Protein AF-A0A953TFY8-F1 (afdb_monomer)

Solvent-accessible surface area (backbone atoms only — not comparable to full-atom values): 6614 Å² total; per-residue (Å²): 135,84,84,79,73,77,82,78,76,70,80,47,49,70,47,49,51,56,43,50,54,43,53,52,54,35,63,31,88,92,31,29,64,60,38,52,53,50,34,60,75,43,97,34,36,71,86,43,56,69,46,39,35,74,65,48,42,61,38,74,63,25,63,68,45,43,71,68,76,51,48,60,43,60,37,52,69,72,36,48,76,66,47,41,51,53,51,50,51,55,50,52,52,53,59,75,65,55,56,68,69,56,50,63,76,44,36,80,34,70,51,86,126

Structure (mmCIF, N/CA/C/O backbone):
data_AF-A0A953TFY8-F1
#
_entry.id   AF-A0A953TFY8-F1
#
loop_
_atom_site.group_PDB
_atom_site.id
_atom_site.type_symbol
_atom_site.label_atom_id
_atom_site.label_alt_id
_atom_site.label_comp_id
_atom_site.label_asym_id
_atom_site.label_entity_id
_atom_site.label_seq_id
_atom_site.pdbx_PDB_ins_code
_atom_site.Cartn_x
_atom_site.Cartn_y
_atom_site.Cartn_z
_atom_site.occupancy
_atom_site.B_iso_or_equiv
_atom_site.auth_seq_id
_atom_site.auth_comp_id
_atom_site.auth_asym_id
_atom_site.auth_atom_id
_atom_site.pdbx_PDB_model_num
ATOM 1 N N . MET A 1 1 ? -1.814 -21.079 -29.401 1.00 37.53 1 MET A N 1
ATOM 2 C CA . MET A 1 1 ? -0.821 -19.985 -29.419 1.00 37.53 1 MET A CA 1
ATOM 3 C C . MET A 1 1 ? -0.614 -19.580 -27.970 1.00 37.53 1 MET A C 1
ATOM 5 O O . MET A 1 1 ? -1.562 -19.089 -27.372 1.00 37.53 1 MET A O 1
ATOM 9 N N . ALA A 1 2 ? 0.529 -19.912 -27.371 1.00 44.94 2 ALA A N 1
ATOM 10 C CA . ALA A 1 2 ? 0.862 -19.452 -26.025 1.00 44.94 2 ALA A CA 1
ATOM 11 C C . ALA A 1 2 ? 1.440 -18.038 -26.157 1.00 44.94 2 ALA A C 1
ATOM 13 O O . ALA A 1 2 ? 2.354 -17.829 -26.950 1.00 44.94 2 ALA A O 1
ATOM 14 N N . PHE A 1 3 ? 0.855 -17.065 -25.461 1.00 45.47 3 PHE A N 1
ATOM 15 C CA . PHE A 1 3 ? 1.428 -15.727 -25.359 1.00 45.47 3 PHE A CA 1
ATOM 16 C C . PHE A 1 3 ? 2.631 -15.831 -24.416 1.00 45.47 3 PHE A C 1
ATOM 18 O O . PHE A 1 3 ? 2.458 -16.041 -23.218 1.00 45.47 3 PHE A O 1
ATOM 25 N N . GLU A 1 4 ? 3.842 -15.748 -24.958 1.00 44.44 4 GLU A N 1
ATOM 26 C CA . GLU A 1 4 ? 5.060 -15.603 -24.164 1.00 44.44 4 GLU A CA 1
ATOM 27 C C . GLU A 1 4 ? 5.159 -14.127 -23.775 1.00 44.44 4 GLU A C 1
ATOM 29 O O . GLU A 1 4 ? 5.507 -13.264 -24.583 1.00 44.44 4 GLU A O 1
ATOM 34 N N . GLN A 1 5 ? 4.732 -13.808 -22.555 1.00 53.69 5 GLN A N 1
ATOM 35 C CA . GLN A 1 5 ? 4.907 -12.472 -22.005 1.00 53.69 5 GLN A CA 1
ATOM 36 C C . GLN A 1 5 ? 6.407 -12.278 -21.781 1.00 53.69 5 GLN A C 1
ATOM 38 O O . GLN A 1 5 ? 6.997 -12.962 -20.947 1.00 53.69 5 GLN A O 1
ATOM 43 N N . ALA A 1 6 ? 7.034 -11.387 -22.556 1.00 57.25 6 ALA A N 1
ATOM 44 C CA . ALA A 1 6 ? 8.418 -11.004 -22.316 1.00 57.25 6 ALA A CA 1
ATOM 45 C C . ALA A 1 6 ? 8.539 -10.566 -20.853 1.00 57.25 6 ALA A C 1
ATOM 47 O O . ALA A 1 6 ? 7.793 -9.695 -20.401 1.00 57.25 6 ALA A O 1
ATOM 48 N N . GLN A 1 7 ? 9.424 -11.221 -20.109 1.00 62.16 7 GLN A N 1
ATOM 49 C CA . GLN A 1 7 ? 9.656 -10.921 -18.707 1.00 62.16 7 GLN A CA 1
ATOM 50 C C . GLN A 1 7 ? 10.278 -9.522 -18.655 1.00 62.16 7 GLN A C 1
ATOM 52 O O . GLN A 1 7 ? 11.434 -9.338 -19.021 1.00 62.16 7 GLN A O 1
ATOM 57 N N . ILE A 1 8 ? 9.467 -8.509 -18.339 1.00 74.12 8 ILE A N 1
ATOM 58 C CA . ILE A 1 8 ? 9.956 -7.135 -18.252 1.00 74.12 8 ILE A CA 1
ATOM 59 C C . ILE A 1 8 ? 10.784 -7.041 -16.977 1.00 74.12 8 ILE A C 1
ATOM 61 O O . ILE A 1 8 ? 10.270 -7.258 -15.879 1.00 74.12 8 ILE A O 1
ATOM 65 N N . ASP A 1 9 ? 12.066 -6.732 -17.136 1.00 84.31 9 ASP A N 1
ATOM 66 C CA . ASP A 1 9 ? 12.961 -6.547 -16.004 1.00 84.31 9 ASP A CA 1
ATOM 67 C C . ASP A 1 9 ? 12.559 -5.316 -15.188 1.00 84.31 9 ASP A C 1
ATOM 69 O O . ASP A 1 9 ? 12.256 -4.248 -15.732 1.00 84.31 9 ASP A O 1
ATOM 73 N N . VAL A 1 10 ? 12.606 -5.464 -13.863 1.00 89.81 10 VAL A N 1
ATOM 74 C CA . VAL A 1 10 ? 12.377 -4.359 -12.929 1.00 89.81 10 VAL A CA 1
ATOM 75 C C . VAL A 1 10 ? 13.515 -3.352 -13.061 1.00 89.81 10 VAL A C 1
ATOM 77 O O . VAL A 1 10 ? 14.673 -3.681 -12.801 1.00 89.81 10 VAL A O 1
ATOM 80 N N . GLN A 1 11 ? 13.190 -2.105 -13.400 1.00 91.69 11 GLN A N 1
ATOM 81 C CA . GLN A 1 11 ? 14.207 -1.081 -13.666 1.00 91.69 11 GLN A CA 1
ATOM 82 C C . GLN A 1 11 ? 14.638 -0.346 -12.395 1.00 91.69 11 GLN A C 1
ATOM 84 O O . GLN A 1 11 ? 15.823 -0.095 -12.174 1.00 91.69 11 GLN A O 1
ATOM 89 N N . LYS A 1 12 ? 13.681 0.015 -11.535 1.00 94.00 12 LYS A N 1
ATOM 90 C CA . LYS A 1 12 ? 13.938 0.680 -10.247 1.00 94.00 12 LYS A CA 1
ATOM 91 C C . LYS A 1 12 ? 14.001 -0.331 -9.106 1.00 94.00 12 LYS A C 1
ATOM 93 O O . LYS A 1 12 ? 13.210 -0.278 -8.169 1.00 94.00 12 LYS A O 1
ATOM 98 N N . THR A 1 13 ? 14.947 -1.268 -9.193 1.00 93.38 13 THR A N 1
ATOM 99 C CA . THR A 1 13 ? 15.019 -2.451 -8.317 1.00 93.38 13 THR A CA 1
ATOM 100 C C . THR A 1 13 ? 15.025 -2.107 -6.827 1.00 93.38 13 THR A C 1
ATOM 102 O O . THR A 1 13 ? 14.313 -2.741 -6.057 1.00 93.38 13 THR A O 1
ATOM 105 N N . ALA A 1 14 ? 15.780 -1.091 -6.397 1.00 94.94 14 ALA A N 1
ATOM 106 C CA . ALA A 1 14 ? 15.892 -0.753 -4.978 1.00 94.94 14 ALA A CA 1
ATOM 107 C C . ALA A 1 14 ? 14.559 -0.261 -4.385 1.00 94.94 14 ALA A C 1
ATOM 109 O O . ALA A 1 14 ? 14.118 -0.753 -3.345 1.00 94.94 14 ALA A O 1
ATOM 110 N N . GLU A 1 15 ? 13.898 0.695 -5.041 1.00 96.88 15 GLU A N 1
ATOM 111 C CA . GLU A 1 15 ? 12.604 1.216 -4.597 1.00 96.88 15 GLU A CA 1
ATOM 112 C C . GLU A 1 15 ? 11.486 0.187 -4.759 1.00 96.88 15 GLU A C 1
ATOM 114 O O . GLU A 1 15 ? 10.610 0.097 -3.893 1.00 96.88 15 GLU A O 1
ATOM 119 N N . PHE A 1 16 ? 11.549 -0.614 -5.824 1.00 97.44 16 PHE A N 1
ATOM 120 C CA . PHE A 1 16 ? 10.607 -1.694 -6.078 1.00 97.44 16 PHE A CA 1
ATOM 121 C C . PHE A 1 16 ? 10.667 -2.742 -4.968 1.00 97.44 16 PHE A C 1
ATOM 123 O O . PHE A 1 16 ? 9.650 -3.005 -4.332 1.00 97.44 16 PHE A O 1
ATOM 130 N N . GLU A 1 17 ? 11.847 -3.280 -4.656 1.00 96.81 17 GLU A N 1
ATOM 131 C CA . GLU A 1 17 ? 12.007 -4.272 -3.588 1.00 96.81 17 GLU A CA 1
ATOM 132 C C . GLU A 1 17 ? 11.644 -3.694 -2.217 1.00 96.81 17 GLU A C 1
ATOM 134 O O . GLU A 1 17 ? 10.995 -4.360 -1.408 1.00 96.81 17 GLU A O 1
ATOM 139 N N . GLN A 1 18 ? 11.980 -2.426 -1.958 1.00 97.50 18 GLN A N 1
ATOM 140 C CA . GLN A 1 18 ? 11.606 -1.770 -0.707 1.00 97.50 18 GLN A CA 1
ATOM 141 C C . GLN A 1 18 ? 10.077 -1.693 -0.539 1.00 97.50 18 GLN A C 1
ATOM 143 O O . GLN A 1 18 ? 9.562 -1.994 0.545 1.00 97.50 18 GLN A O 1
ATOM 148 N N . LEU A 1 19 ? 9.349 -1.304 -1.591 1.00 98.06 19 LEU A N 1
ATOM 149 C CA . LEU A 1 19 ? 7.888 -1.221 -1.575 1.00 98.06 19 LEU A CA 1
ATOM 150 C C . LEU A 1 19 ? 7.237 -2.610 -1.559 1.00 98.06 19 LEU A C 1
ATOM 152 O O . LEU A 1 19 ? 6.321 -2.839 -0.768 1.00 98.06 19 LEU A O 1
ATOM 156 N N . LYS A 1 20 ? 7.745 -3.552 -2.357 1.00 97.88 20 LYS A N 1
ATOM 157 C CA . LYS A 1 20 ? 7.294 -4.948 -2.393 1.00 97.88 20 LYS A CA 1
ATOM 158 C C . LYS A 1 20 ? 7.383 -5.582 -1.011 1.00 97.88 20 LYS A C 1
ATOM 160 O O . LYS A 1 20 ? 6.383 -6.081 -0.501 1.00 97.88 20 LYS A O 1
ATOM 165 N N . ALA A 1 21 ? 8.536 -5.465 -0.356 1.00 97.75 21 ALA A N 1
ATOM 166 C CA . ALA A 1 21 ? 8.737 -6.000 0.983 1.00 97.75 21 ALA A CA 1
ATOM 167 C C . ALA A 1 21 ? 7.815 -5.335 2.021 1.00 97.75 21 ALA A 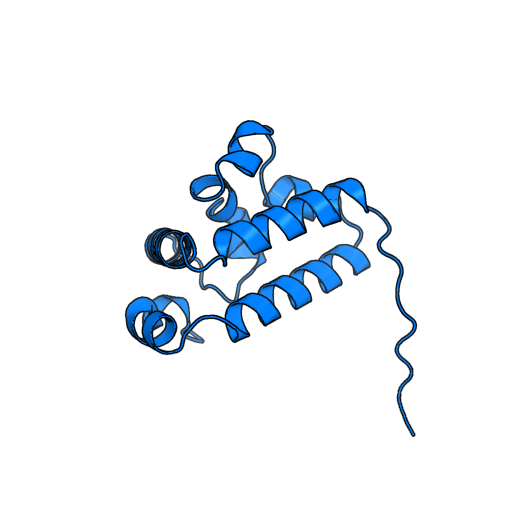C 1
ATOM 169 O O . ALA A 1 21 ? 7.395 -5.979 2.983 1.00 97.75 21 ALA A O 1
ATOM 170 N N . ALA A 1 22 ? 7.481 -4.050 1.850 1.00 97.88 22 ALA A N 1
ATOM 171 C CA . ALA A 1 22 ? 6.516 -3.385 2.722 1.00 97.88 22 ALA A CA 1
ATOM 172 C C . ALA A 1 22 ? 5.095 -3.924 2.534 1.00 97.88 22 ALA A C 1
ATOM 174 O O . ALA A 1 22 ? 4.399 -4.191 3.516 1.00 97.88 22 ALA A O 1
ATOM 175 N N . ILE A 1 23 ? 4.689 -4.156 1.284 1.00 97.81 23 ILE A N 1
ATOM 176 C CA . ILE A 1 23 ? 3.411 -4.790 0.955 1.00 97.81 23 ILE A CA 1
ATOM 177 C C . ILE A 1 23 ? 3.353 -6.207 1.545 1.00 97.81 23 ILE A C 1
ATOM 179 O O . ILE A 1 23 ? 2.385 -6.552 2.218 1.00 97.81 23 ILE A O 1
ATOM 183 N N . GLU A 1 24 ? 4.402 -7.014 1.383 1.00 97.44 24 GLU A N 1
ATOM 184 C CA . GLU A 1 24 ? 4.477 -8.361 1.970 1.00 97.44 24 GLU A CA 1
ATOM 185 C C . GLU A 1 24 ? 4.297 -8.334 3.490 1.00 97.44 24 GLU A C 1
ATOM 187 O O . GLU A 1 24 ? 3.515 -9.112 4.039 1.00 97.44 24 GLU A O 1
ATOM 192 N N . ARG A 1 25 ? 4.959 -7.397 4.180 1.00 97.12 25 ARG A N 1
ATOM 193 C CA . ARG A 1 25 ? 4.838 -7.257 5.635 1.00 97.12 25 ARG A CA 1
ATOM 194 C C . ARG A 1 25 ? 3.435 -6.862 6.079 1.00 97.12 25 ARG A C 1
ATOM 196 O O . ARG A 1 25 ? 2.977 -7.396 7.084 1.00 97.12 25 ARG A O 1
ATOM 203 N N . VAL A 1 26 ? 2.735 -5.978 5.361 1.00 96.69 26 VAL A N 1
ATOM 204 C CA . VAL A 1 26 ? 1.354 -5.616 5.736 1.00 96.69 26 VAL A CA 1
ATOM 205 C C . VAL A 1 26 ? 0.342 -6.710 5.406 1.00 96.69 26 VAL A C 1
ATOM 207 O O . VAL A 1 26 ? -0.681 -6.776 6.075 1.00 96.69 26 VAL A O 1
ATOM 210 N N . PHE A 1 27 ? 0.617 -7.586 4.435 1.00 95.75 27 PHE A N 1
ATOM 211 C CA . PHE A 1 27 ? -0.231 -8.748 4.132 1.00 95.75 27 PHE A CA 1
ATOM 212 C C . PHE A 1 27 ? 0.140 -10.016 4.909 1.00 95.75 27 PHE A C 1
ATOM 214 O O . PHE A 1 27 ? -0.588 -11.008 4.838 1.00 95.75 27 PHE A O 1
ATOM 221 N N . ALA A 1 28 ? 1.217 -9.997 5.697 1.00 94.69 28 ALA A N 1
ATOM 222 C CA . ALA A 1 28 ? 1.534 -11.083 6.612 1.00 94.69 28 ALA A CA 1
ATOM 223 C C . ALA A 1 28 ? 0.380 -11.326 7.601 1.00 94.69 28 ALA A C 1
ATOM 225 O O . ALA A 1 28 ? -0.278 -10.388 8.059 1.00 94.69 28 ALA A O 1
ATOM 226 N N . ALA A 1 29 ? 0.172 -12.590 7.985 1.00 89.25 29 ALA A N 1
ATOM 227 C CA . ALA A 1 29 ? -0.952 -13.012 8.826 1.00 89.25 29 ALA A CA 1
ATOM 228 C C . ALA A 1 29 ? -1.085 -12.207 10.135 1.00 89.25 29 ALA A C 1
ATOM 230 O O . ALA A 1 29 ? -2.195 -11.939 10.583 1.00 89.25 29 ALA A O 1
ATOM 231 N N . ALA A 1 30 ? 0.038 -11.772 10.717 1.00 90.69 30 ALA A N 1
ATOM 232 C CA . ALA A 1 30 ? 0.064 -10.990 11.952 1.00 90.69 30 ALA A CA 1
ATOM 233 C C . ALA A 1 30 ? -0.317 -9.502 11.779 1.00 90.69 30 ALA A C 1
ATOM 235 O O . ALA A 1 30 ? -0.650 -8.845 12.761 1.00 90.69 30 ALA A O 1
ATOM 236 N N . ALA A 1 31 ? -0.251 -8.954 10.561 1.00 94.12 31 ALA A N 1
ATOM 237 C CA . ALA A 1 31 ? -0.385 -7.516 10.296 1.00 94.12 31 ALA A CA 1
ATOM 238 C C . ALA A 1 31 ? -1.593 -7.156 9.417 1.00 94.12 31 ALA A C 1
ATOM 240 O O . ALA A 1 31 ? -2.125 -6.048 9.534 1.00 94.12 31 ALA A O 1
ATOM 241 N N . VAL A 1 32 ? -2.066 -8.093 8.588 1.00 94.81 32 VAL A N 1
ATOM 242 C CA . VAL A 1 32 ? -3.126 -7.858 7.594 1.00 94.81 32 VAL A CA 1
ATOM 243 C C . VAL A 1 32 ? -4.428 -7.361 8.209 1.00 94.81 32 VAL A C 1
ATOM 245 O O . VAL A 1 32 ? -5.084 -6.483 7.655 1.00 94.81 32 VAL A O 1
ATOM 248 N N . GLU A 1 33 ? -4.787 -7.838 9.396 1.00 94.50 33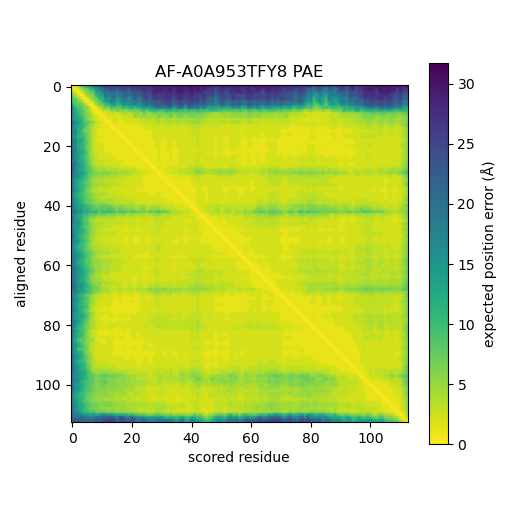 GLU A N 1
ATOM 249 C CA . GLU A 1 33 ? -5.973 -7.351 10.095 1.00 94.50 33 GLU A CA 1
ATOM 250 C C . GLU A 1 33 ? -5.823 -5.884 10.535 1.00 94.50 33 GLU A C 1
ATOM 252 O O . GLU A 1 33 ? -6.752 -5.085 10.394 1.00 94.50 33 GLU A O 1
ATOM 257 N N . GLY A 1 34 ? -4.635 -5.499 11.012 1.00 94.81 34 GLY A N 1
ATOM 258 C CA . GLY A 1 34 ? -4.314 -4.114 11.356 1.00 94.81 34 GLY A CA 1
ATOM 259 C C . GLY A 1 34 ? -4.364 -3.196 10.135 1.00 94.81 34 GLY A C 1
ATOM 260 O O . GLY A 1 34 ? -4.959 -2.117 10.201 1.00 94.81 34 GLY A O 1
ATOM 261 N N . PHE A 1 35 ? -3.822 -3.661 9.009 1.00 95.81 35 PHE A N 1
ATOM 262 C CA . PHE A 1 35 ? -3.915 -2.989 7.714 1.00 95.81 35 PHE A CA 1
ATOM 263 C C . PHE A 1 35 ? -5.368 -2.776 7.278 1.00 95.81 35 PHE A C 1
ATOM 265 O O . PHE A 1 35 ? -5.771 -1.641 7.019 1.00 95.81 35 PHE A O 1
ATOM 272 N N . LEU A 1 36 ? -6.191 -3.827 7.300 1.00 94.75 36 LEU A N 1
ATOM 273 C CA . LEU A 1 36 ? -7.609 -3.746 6.943 1.00 94.75 36 LEU A CA 1
ATOM 274 C C . LEU A 1 36 ? -8.401 -2.814 7.864 1.00 94.75 36 LEU A C 1
ATOM 276 O O . LEU A 1 36 ? -9.256 -2.065 7.395 1.00 94.75 36 LEU A O 1
ATOM 280 N N . LYS A 1 37 ? -8.100 -2.812 9.166 1.00 94.62 37 LYS A N 1
ATOM 281 C CA . LYS A 1 37 ? -8.729 -1.903 10.132 1.00 94.62 37 LYS A CA 1
ATOM 282 C C . LYS A 1 37 ? -8.385 -0.441 9.849 1.00 94.62 37 LYS A C 1
ATOM 284 O O . LYS A 1 37 ? -9.271 0.408 9.900 1.00 94.62 37 LYS A O 1
ATOM 289 N N . LYS A 1 38 ? -7.119 -0.139 9.548 1.00 95.06 38 LYS A N 1
ATOM 290 C CA . LYS A 1 38 ? -6.687 1.220 9.187 1.00 95.06 38 LYS A CA 1
ATOM 291 C C . LYS A 1 38 ? -7.311 1.674 7.875 1.00 95.06 38 LYS A C 1
ATOM 293 O O . LYS A 1 38 ? -7.788 2.802 7.785 1.00 95.06 38 LYS A O 1
ATOM 298 N N . LEU A 1 39 ? -7.387 0.775 6.905 1.00 93.56 39 LEU A N 1
ATOM 299 C CA . LEU A 1 39 ? -8.027 1.045 5.630 1.00 93.56 39 LEU A CA 1
ATOM 300 C C . LEU A 1 39 ? -9.540 1.272 5.772 1.00 93.56 39 LEU A C 1
ATOM 302 O O . LEU A 1 39 ? -10.085 2.163 5.146 1.00 93.56 39 LEU A O 1
ATOM 306 N N . GLN A 1 40 ? -10.217 0.543 6.662 1.00 92.31 40 GLN A N 1
ATOM 307 C CA . GLN A 1 40 ? -11.629 0.786 6.974 1.00 92.31 40 GLN A CA 1
ATOM 308 C C . GLN A 1 40 ? -11.882 2.168 7.598 1.00 92.31 40 GLN A C 1
ATOM 310 O O . GLN A 1 40 ? -12.982 2.699 7.465 1.00 92.31 40 GLN A O 1
ATOM 315 N N . SER A 1 41 ? -10.896 2.722 8.310 1.00 91.06 41 SER A N 1
ATOM 316 C CA . SER A 1 41 ? -10.973 4.079 8.864 1.00 91.06 41 SER A CA 1
ATOM 317 C C . SER A 1 41 ? -10.607 5.179 7.866 1.00 91.06 41 SER A C 1
ATOM 319 O O . SER A 1 41 ? -10.804 6.350 8.178 1.00 91.06 41 SER A O 1
ATOM 321 N N . SER A 1 42 ? -10.080 4.824 6.691 1.00 88.31 42 SER A N 1
ATOM 322 C CA . SER A 1 42 ? -9.902 5.756 5.582 1.00 88.31 42 SER A CA 1
ATOM 323 C C . SER A 1 42 ? -11.049 5.613 4.576 1.00 88.31 42 SER A C 1
ATOM 325 O O . SER A 1 42 ? -11.830 4.664 4.622 1.00 88.31 42 SER A O 1
ATOM 327 N N . ASP A 1 43 ? -11.160 6.564 3.652 1.00 82.62 43 ASP A N 1
ATOM 328 C CA . ASP A 1 43 ? -12.142 6.501 2.558 1.00 82.62 43 ASP A CA 1
ATOM 329 C C . ASP A 1 43 ? -11.668 5.607 1.387 1.00 82.62 43 ASP A C 1
ATOM 331 O O . ASP A 1 43 ? -12.299 5.523 0.336 1.00 82.62 43 ASP A O 1
ATOM 335 N N . ALA A 1 44 ? -10.528 4.922 1.543 1.00 90.00 44 ALA A N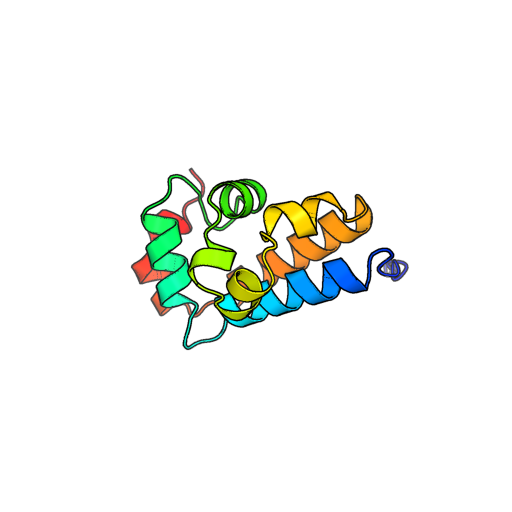 1
ATOM 336 C CA . ALA A 1 44 ? -9.932 4.116 0.486 1.00 90.00 44 ALA A CA 1
ATOM 337 C C . ALA A 1 44 ? -10.459 2.673 0.504 1.00 90.00 44 ALA A C 1
ATOM 339 O O . ALA A 1 44 ? -10.533 2.010 1.540 1.00 90.00 44 ALA A O 1
ATOM 340 N N . ARG A 1 45 ? -10.777 2.142 -0.680 1.00 92.19 45 ARG A N 1
ATOM 341 C CA . ARG A 1 45 ? -11.083 0.714 -0.857 1.00 92.19 45 ARG A CA 1
ATOM 342 C C . ARG A 1 45 ? -9.806 -0.059 -1.145 1.00 92.19 45 ARG A C 1
ATOM 344 O O . ARG A 1 45 ? -8.912 0.456 -1.809 1.00 92.19 45 ARG A O 1
ATOM 351 N N . ILE A 1 46 ? -9.736 -1.320 -0.716 1.00 93.50 46 ILE A N 1
ATOM 352 C CA . ILE A 1 46 ? -8.487 -2.097 -0.819 1.00 93.50 46 ILE A CA 1
ATOM 353 C C . ILE A 1 46 ? -8.022 -2.308 -2.250 1.00 93.50 46 ILE A C 1
ATOM 355 O O . ILE A 1 46 ? -6.832 -2.335 -2.491 1.00 93.50 46 ILE A O 1
ATOM 359 N N . ARG A 1 47 ? -8.928 -2.376 -3.226 1.00 93.12 47 ARG A N 1
ATOM 360 C CA . ARG A 1 47 ? -8.540 -2.512 -4.637 1.00 93.12 47 ARG A CA 1
ATOM 361 C C . ARG A 1 47 ? -8.070 -1.202 -5.280 1.00 93.12 47 ARG A C 1
ATOM 363 O O . ARG A 1 47 ? -7.448 -1.239 -6.336 1.00 93.12 47 ARG A O 1
ATOM 370 N N . GLN A 1 48 ? -8.355 -0.050 -4.671 1.00 93.88 48 GLN A N 1
ATOM 371 C CA . GLN A 1 48 ? -7.933 1.260 -5.171 1.00 93.88 48 GLN A CA 1
ATOM 372 C C . GLN A 1 48 ? -6.511 1.552 -4.686 1.00 93.88 48 GLN A C 1
ATOM 374 O O . GLN A 1 48 ? -6.311 2.351 -3.773 1.00 93.88 48 GLN A O 1
ATOM 379 N N . PHE A 1 49 ? -5.526 0.870 -5.271 1.00 95.44 49 PHE A N 1
ATOM 380 C CA . PHE A 1 49 ? -4.143 0.888 -4.791 1.00 95.44 49 PHE A CA 1
ATOM 381 C C . PHE A 1 49 ? -3.592 2.307 -4.583 1.00 95.44 49 PHE A C 1
ATOM 383 O O . PHE A 1 49 ? -3.059 2.623 -3.526 1.00 95.44 49 PHE A O 1
ATOM 390 N N . GLU A 1 50 ? -3.819 3.209 -5.529 1.00 94.38 50 GLU A N 1
ATOM 391 C CA . GLU A 1 50 ? -3.371 4.597 -5.443 1.00 94.38 50 GLU A CA 1
ATOM 392 C C . GLU A 1 50 ? -4.018 5.342 -4.268 1.00 94.38 50 GLU A C 1
ATOM 394 O O . GLU A 1 50 ? -3.338 6.094 -3.575 1.00 94.38 50 GLU A O 1
ATOM 399 N N . LYS A 1 51 ? -5.296 5.075 -3.965 1.00 95.25 51 LYS A N 1
ATOM 400 C CA . LYS A 1 51 ? -5.972 5.633 -2.782 1.00 95.25 51 LYS A CA 1
ATOM 401 C C . LYS A 1 51 ? -5.412 5.073 -1.480 1.00 95.25 51 LYS A C 1
ATOM 403 O O . LYS A 1 51 ? -5.305 5.806 -0.501 1.00 95.25 51 LYS A O 1
ATOM 408 N N . VAL A 1 52 ? -5.010 3.804 -1.466 1.00 96.12 52 VAL A N 1
ATOM 409 C CA . VAL A 1 52 ? -4.318 3.191 -0.321 1.00 96.12 52 VAL A CA 1
ATOM 410 C C . VAL A 1 52 ? -2.969 3.875 -0.076 1.00 96.12 52 VAL A C 1
ATOM 412 O O . VAL A 1 52 ? -2.641 4.177 1.073 1.00 96.12 52 VAL A O 1
ATOM 415 N N . LEU A 1 53 ? -2.216 4.160 -1.145 1.00 96.81 53 LEU A N 1
ATOM 416 C CA . LEU A 1 53 ? -0.948 4.892 -1.077 1.00 96.81 53 LEU A CA 1
ATOM 417 C C . LEU A 1 53 ? -1.151 6.346 -0.624 1.00 96.81 53 LEU A C 1
ATOM 419 O O . LEU A 1 53 ? -0.410 6.831 0.228 1.00 96.81 53 LEU A O 1
ATOM 423 N N . GLU A 1 54 ? -2.158 7.042 -1.158 1.00 95.50 54 GLU A N 1
ATOM 424 C CA . GLU A 1 54 ? -2.527 8.405 -0.746 1.00 95.50 54 GLU A CA 1
ATOM 425 C C . GLU A 1 54 ? -2.904 8.477 0.736 1.00 95.50 54 GLU A C 1
ATOM 427 O O . GLU A 1 54 ? -2.524 9.427 1.416 1.00 95.50 54 GLU A O 1
ATOM 432 N N . ALA A 1 55 ? -3.605 7.461 1.241 1.00 95.12 55 ALA A N 1
ATOM 433 C CA . ALA A 1 55 ? -4.025 7.368 2.633 1.00 95.12 55 ALA A CA 1
ATOM 434 C C . ALA A 1 55 ? -2.899 6.952 3.600 1.00 95.12 55 ALA A C 1
ATOM 436 O O . ALA A 1 55 ? -3.152 6.852 4.801 1.00 95.12 55 ALA A O 1
ATOM 437 N N . GLN A 1 56 ? -1.678 6.694 3.106 1.00 95.06 56 GLN A N 1
ATOM 438 C CA . GLN A 1 56 ? -0.494 6.369 3.920 1.00 95.06 56 GLN A CA 1
ATOM 439 C C . GLN A 1 56 ? -0.697 5.172 4.868 1.00 95.06 56 GLN A C 1
ATOM 441 O O . GLN A 1 56 ? -0.095 5.065 5.941 1.00 95.06 56 GLN A O 1
ATOM 446 N N . VAL A 1 57 ? -1.586 4.247 4.492 1.00 95.00 57 VAL A N 1
ATOM 447 C CA . VAL A 1 57 ? -1.994 3.149 5.377 1.00 95.00 57 VAL A CA 1
ATOM 448 C C . VAL A 1 57 ? -0.868 2.126 5.544 1.00 95.00 57 VAL A C 1
ATOM 450 O O . VAL A 1 57 ? -0.726 1.556 6.626 1.00 95.00 57 VAL A O 1
ATOM 453 N N . ILE A 1 58 ? -0.041 1.922 4.514 1.00 95.62 58 ILE A N 1
ATOM 454 C CA . ILE A 1 58 ? 1.025 0.909 4.509 1.00 95.62 58 ILE A CA 1
ATOM 455 C C . ILE A 1 58 ? 2.077 1.235 5.572 1.00 95.62 58 ILE A C 1
ATOM 457 O O . ILE A 1 58 ? 2.310 0.433 6.469 1.00 95.62 58 ILE A O 1
ATOM 461 N N . GLU A 1 59 ? 2.656 2.433 5.546 1.00 95.44 59 GLU A N 1
ATOM 462 C CA . GLU A 1 59 ? 3.639 2.889 6.535 1.00 95.44 59 GLU A CA 1
ATOM 463 C C . GLU A 1 59 ? 3.049 3.084 7.942 1.00 95.44 59 GLU A C 1
ATOM 465 O O . GLU A 1 59 ? 3.782 3.086 8.931 1.00 95.44 59 GLU A O 1
ATOM 470 N N . SER A 1 60 ? 1.724 3.217 8.072 1.00 92.62 60 SER A N 1
ATOM 471 C CA . SER A 1 60 ? 1.074 3.248 9.388 1.00 92.62 60 SER A CA 1
ATOM 472 C C . SER A 1 60 ? 1.104 1.888 10.103 1.00 92.62 60 SER A C 1
ATOM 474 O O . SER A 1 60 ? 0.976 1.843 11.329 1.00 92.62 60 SER A O 1
ATOM 476 N N . VAL A 1 61 ? 1.281 0.799 9.344 1.00 94.62 61 VAL A N 1
ATOM 477 C CA . VAL A 1 61 ? 1.329 -0.587 9.833 1.00 94.62 61 VAL A CA 1
ATOM 478 C C . VAL A 1 61 ? 2.742 -1.163 9.737 1.00 94.62 61 VAL A C 1
ATOM 480 O O . VAL A 1 61 ? 3.193 -1.834 10.663 1.00 9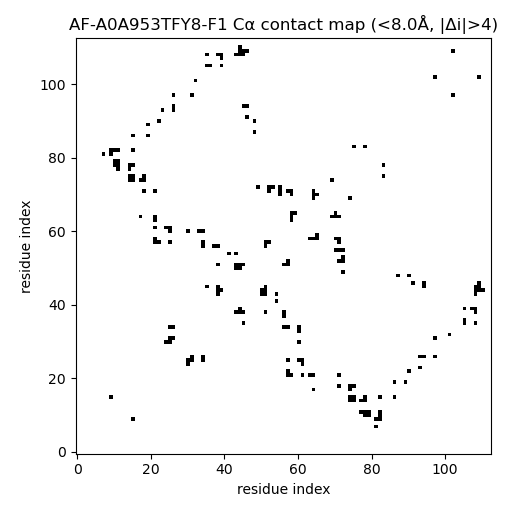4.62 61 VAL A O 1
ATOM 483 N N . ASP A 1 62 ? 3.474 -0.870 8.662 1.00 96.12 62 ASP A N 1
ATOM 484 C CA . ASP A 1 62 ? 4.861 -1.288 8.487 1.00 96.12 62 ASP A CA 1
ATOM 485 C C . ASP A 1 62 ? 5.830 -0.328 9.200 1.00 96.12 62 ASP A C 1
ATOM 487 O O . ASP A 1 62 ? 6.247 0.708 8.673 1.00 96.12 62 ASP A O 1
ATOM 491 N N . ALA A 1 63 ? 6.251 -0.725 10.402 1.00 93.94 63 ALA A N 1
ATOM 492 C CA . ALA A 1 63 ? 7.240 0.003 11.190 1.00 93.94 63 ALA A CA 1
ATOM 493 C C . ALA A 1 63 ? 8.615 0.124 10.503 1.00 93.94 63 ALA A C 1
ATOM 495 O O . ALA A 1 63 ? 9.329 1.093 10.759 1.00 93.94 63 ALA A O 1
ATOM 496 N N . THR A 1 64 ? 9.004 -0.825 9.649 1.00 95.19 64 THR A N 1
ATOM 497 C CA . THR A 1 64 ? 10.269 -0.784 8.899 1.00 95.19 64 THR A CA 1
ATOM 498 C C . THR A 1 64 ? 10.213 0.300 7.833 1.00 95.19 64 THR A C 1
ATOM 500 O O . THR A 1 64 ? 11.122 1.129 7.755 1.00 95.19 64 THR A O 1
ATOM 503 N N . LEU A 1 65 ? 9.120 0.356 7.065 1.00 95.06 65 LEU A N 1
ATOM 504 C CA . LEU A 1 65 ? 8.910 1.431 6.095 1.00 95.06 65 LEU A CA 1
ATOM 505 C C . LEU A 1 65 ? 8.859 2.789 6.804 1.00 95.06 65 LEU A C 1
ATOM 507 O O . LEU A 1 65 ? 9.584 3.702 6.413 1.00 95.06 65 LEU A O 1
ATOM 511 N N . LYS A 1 66 ? 8.118 2.896 7.913 1.00 94.25 66 LYS A N 1
ATOM 512 C CA . LYS A 1 66 ? 8.058 4.124 8.718 1.00 94.25 66 LYS A CA 1
ATOM 513 C C . LYS A 1 66 ? 9.438 4.598 9.187 1.00 94.25 66 LYS A C 1
ATOM 515 O O . LYS A 1 66 ? 9.748 5.782 9.084 1.00 94.25 66 LYS A O 1
ATOM 520 N N . LYS A 1 67 ? 10.283 3.686 9.681 1.00 95.44 67 LYS A N 1
ATOM 521 C CA . LYS A 1 67 ? 11.654 3.997 10.129 1.00 95.44 67 LYS A CA 1
ATOM 522 C C . LYS A 1 67 ? 12.572 4.446 8.993 1.00 95.44 67 LYS A C 1
ATOM 524 O O . LYS A 1 67 ? 13.517 5.179 9.252 1.00 95.44 67 LYS A O 1
ATOM 529 N N . SER A 1 68 ? 12.299 4.036 7.754 1.00 92.75 68 SER A N 1
ATOM 530 C CA . SER A 1 68 ? 13.088 4.460 6.592 1.00 92.75 68 SER A CA 1
ATOM 531 C C . SER A 1 68 ? 12.894 5.937 6.217 1.00 92.75 68 SER A C 1
ATOM 533 O O . SER A 1 68 ? 13.631 6.448 5.379 1.00 92.75 68 SER A O 1
ATOM 535 N N . GLY A 1 69 ? 11.891 6.617 6.792 1.00 93.12 69 GLY A N 1
ATOM 536 C CA . GLY A 1 69 ? 11.553 8.008 6.470 1.00 93.12 69 GLY A CA 1
ATOM 537 C C . GLY A 1 69 ? 10.865 8.196 5.113 1.00 93.12 69 GLY A C 1
ATOM 538 O O . GLY A 1 69 ? 10.516 9.320 4.762 1.00 93.12 69 GLY A O 1
ATOM 539 N N . LYS A 1 70 ? 10.648 7.112 4.359 1.00 94.81 70 LYS A N 1
ATOM 540 C CA . LYS A 1 70 ? 9.913 7.108 3.091 1.00 94.81 70 LYS A CA 1
ATOM 541 C C . LYS A 1 70 ? 8.476 6.631 3.294 1.00 94.81 70 LYS A C 1
ATOM 543 O O . LYS A 1 70 ? 8.190 5.802 4.155 1.00 94.81 70 LYS A O 1
ATOM 548 N N . THR A 1 71 ? 7.586 7.112 2.438 1.00 97.06 71 THR A N 1
ATOM 549 C CA . THR A 1 71 ? 6.201 6.632 2.314 1.00 97.06 71 THR A CA 1
ATOM 550 C C . THR A 1 71 ? 6.084 5.634 1.168 1.00 97.06 71 THR A C 1
ATOM 552 O O . THR A 1 71 ? 6.865 5.679 0.211 1.00 97.06 71 THR A O 1
ATOM 555 N N . ALA A 1 72 ? 5.073 4.762 1.213 1.00 97.38 72 ALA A N 1
ATOM 556 C CA . ALA A 1 72 ? 4.815 3.840 0.108 1.00 97.38 72 ALA A CA 1
ATOM 557 C C . ALA A 1 72 ? 4.517 4.602 -1.196 1.00 97.38 72 ALA A C 1
ATOM 559 O O . ALA A 1 72 ? 4.976 4.214 -2.268 1.00 97.38 72 ALA A O 1
ATOM 560 N N . ARG A 1 73 ? 3.822 5.743 -1.093 1.00 97.75 73 ARG A N 1
ATOM 561 C CA . ARG A 1 73 ? 3.543 6.639 -2.222 1.00 97.75 73 ARG A CA 1
ATOM 562 C C . ARG A 1 73 ? 4.813 7.215 -2.851 1.00 97.75 73 ARG A C 1
ATOM 564 O O . ARG A 1 73 ? 4.901 7.257 -4.072 1.00 97.75 73 ARG A O 1
ATOM 571 N N . GLN A 1 74 ? 5.779 7.661 -2.045 1.00 97.62 74 GLN A N 1
ATOM 572 C CA . GLN A 1 74 ? 7.053 8.180 -2.561 1.00 97.62 74 GLN A CA 1
ATOM 573 C C . GLN A 1 74 ? 7.830 7.100 -3.309 1.00 97.62 74 GLN A C 1
ATOM 575 O O . GLN A 1 74 ? 8.320 7.374 -4.396 1.00 97.62 74 GLN A O 1
ATOM 580 N N . LEU A 1 75 ? 7.903 5.883 -2.757 1.00 97.75 75 LEU A N 1
ATOM 581 C CA . LEU A 1 75 ? 8.548 4.754 -3.431 1.00 97.75 75 LEU A CA 1
ATOM 582 C C . LEU A 1 75 ? 7.848 4.406 -4.743 1.00 97.75 75 LEU A C 1
ATOM 584 O O . LEU A 1 75 ? 8.508 4.214 -5.751 1.00 97.75 75 LEU A O 1
ATOM 588 N N . TYR A 1 76 ? 6.517 4.371 -4.751 1.00 97.94 76 TYR A N 1
ATOM 589 C CA . TYR A 1 76 ? 5.754 4.077 -5.961 1.00 97.94 76 TYR A CA 1
ATOM 590 C C . TYR A 1 76 ? 5.938 5.148 -7.046 1.00 97.94 76 TYR A C 1
ATOM 592 O O . TYR A 1 76 ? 6.065 4.826 -8.222 1.00 97.94 76 TYR A O 1
ATOM 600 N N . ALA A 1 77 ? 6.001 6.425 -6.664 1.00 97.56 77 ALA A N 1
ATOM 60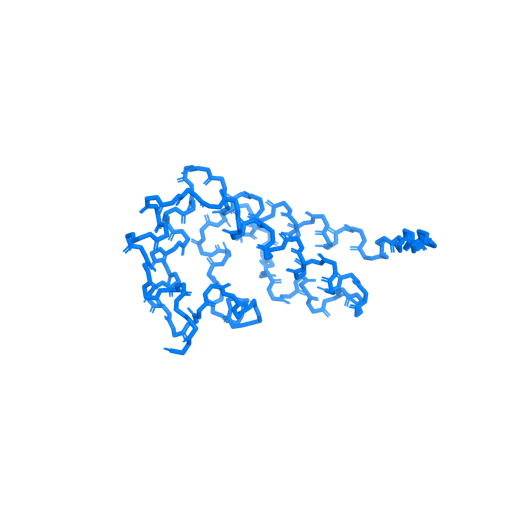1 C CA . ALA A 1 77 ? 6.140 7.534 -7.605 1.00 97.56 77 ALA A CA 1
ATOM 602 C C . ALA A 1 77 ? 7.509 7.591 -8.310 1.00 97.56 77 ALA A C 1
ATOM 604 O O . ALA A 1 77 ? 7.609 8.210 -9.367 1.00 97.56 77 ALA A O 1
ATOM 605 N N . THR A 1 78 ? 8.559 6.973 -7.755 1.00 97.25 78 THR A N 1
ATOM 606 C CA . THR A 1 78 ? 9.882 6.905 -8.405 1.00 97.25 78 THR A CA 1
ATOM 607 C C . THR A 1 78 ? 10.007 5.755 -9.401 1.00 97.25 78 THR A C 1
ATOM 609 O O . THR A 1 78 ? 10.950 5.747 -10.196 1.00 97.25 78 THR A O 1
ATOM 612 N N . LEU A 1 79 ? 9.086 4.788 -9.352 1.00 97.00 79 LEU A N 1
ATOM 613 C CA . LEU A 1 79 ? 9.044 3.645 -10.256 1.00 97.00 79 LEU A CA 1
ATOM 614 C C . LEU A 1 79 ? 8.693 4.079 -11.683 1.00 97.00 79 LEU A C 1
ATOM 616 O O . LEU A 1 79 ? 7.947 5.038 -11.895 1.00 97.00 79 LEU A O 1
ATOM 620 N N . THR A 1 80 ? 9.198 3.331 -12.666 1.00 96.44 80 THR A N 1
ATOM 621 C CA . THR A 1 80 ? 8.759 3.475 -14.060 1.00 96.44 80 THR A CA 1
ATOM 622 C C . THR A 1 80 ? 7.303 3.035 -14.216 1.00 96.44 80 THR A C 1
ATOM 624 O O . THR A 1 80 ? 6.779 2.313 -13.374 1.00 96.44 80 THR A O 1
ATOM 627 N N . VAL A 1 81 ? 6.636 3.414 -15.310 1.00 95.44 81 VAL A N 1
ATOM 628 C CA . VAL A 1 81 ? 5.242 2.991 -15.560 1.00 95.44 81 VAL A CA 1
ATOM 629 C C . VAL A 1 81 ? 5.109 1.461 -15.583 1.00 95.44 81 VAL A C 1
ATOM 631 O O . VAL A 1 81 ? 4.124 0.928 -15.077 1.00 95.44 81 VAL A O 1
ATOM 634 N N . SER A 1 82 ? 6.115 0.754 -16.109 1.00 94.81 82 SER A N 1
ATOM 635 C CA . SER A 1 82 ? 6.135 -0.712 -16.103 1.00 94.81 82 SER A CA 1
ATOM 636 C C . SER A 1 82 ? 6.263 -1.273 -14.687 1.00 94.81 82 SER A C 1
ATOM 638 O O . SER A 1 82 ? 5.443 -2.087 -14.270 1.00 94.81 82 SER A O 1
ATOM 640 N N . ASP A 1 83 ? 7.235 -0.784 -13.912 1.00 96.12 83 ASP A N 1
ATOM 641 C CA . ASP A 1 83 ? 7.440 -1.205 -12.520 1.00 96.12 83 ASP A CA 1
ATOM 642 C C . ASP A 1 83 ? 6.205 -0.891 -11.649 1.00 96.12 83 ASP A C 1
ATOM 644 O O . ASP A 1 83 ? 5.833 -1.669 -10.771 1.00 96.12 83 ASP A O 1
ATOM 648 N N . GLN A 1 84 ? 5.533 0.237 -11.903 1.00 97.50 84 GLN A N 1
ATOM 649 C CA . GLN A 1 84 ? 4.276 0.602 -11.247 1.00 97.50 84 GLN A CA 1
ATOM 650 C C . GLN A 1 84 ? 3.165 -0.409 -11.547 1.00 97.50 84 GLN A C 1
ATOM 652 O O . GLN A 1 84 ? 2.471 -0.843 -10.625 1.00 97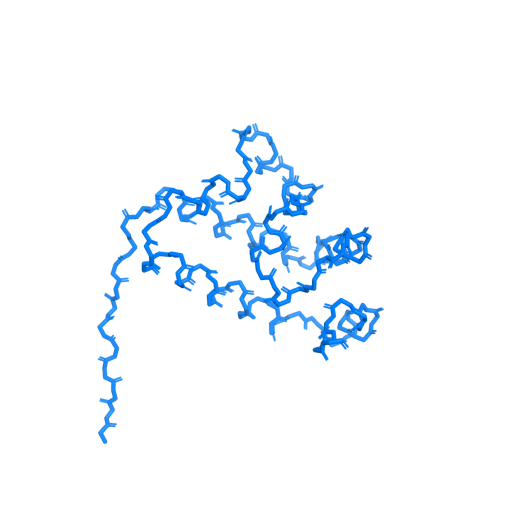.50 84 GLN A O 1
ATOM 657 N N . ALA A 1 85 ? 3.010 -0.81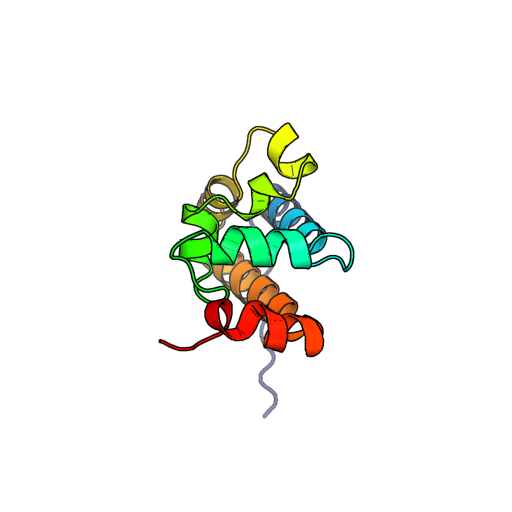2 -12.812 1.00 95.75 85 ALA A N 1
ATOM 658 C CA . ALA A 1 85 ? 2.030 -1.819 -13.208 1.00 95.75 85 ALA A CA 1
ATOM 659 C C . ALA A 1 85 ? 2.306 -3.166 -12.521 1.00 95.75 85 ALA A C 1
ATOM 661 O O . ALA A 1 85 ? 1.408 -3.714 -11.884 1.00 95.75 85 ALA A O 1
ATOM 662 N N . MET A 1 86 ? 3.561 -3.625 -12.536 1.00 95.75 86 MET A N 1
ATOM 663 C CA . MET A 1 86 ? 3.979 -4.858 -11.856 1.00 95.75 86 MET A CA 1
ATOM 664 C C . MET A 1 86 ? 3.712 -4.799 -10.346 1.00 95.75 86 MET A C 1
ATOM 666 O O . MET A 1 86 ? 3.209 -5.752 -9.755 1.00 95.75 86 MET A O 1
ATOM 670 N N . MET A 1 87 ? 3.997 -3.662 -9.702 1.00 97.62 87 MET A N 1
ATOM 671 C CA . MET A 1 87 ? 3.732 -3.481 -8.273 1.00 97.62 87 MET A CA 1
ATOM 672 C C . MET A 1 87 ? 2.232 -3.499 -7.955 1.00 97.62 87 MET A C 1
ATOM 674 O O . MET A 1 87 ? 1.813 -4.041 -6.929 1.00 97.62 87 MET A O 1
ATOM 678 N N . ARG A 1 88 ? 1.409 -2.918 -8.833 1.00 97.31 88 ARG A N 1
ATOM 679 C CA . ARG A 1 88 ? -0.048 -2.943 -8.696 1.00 97.31 88 ARG A CA 1
ATOM 680 C C . ARG A 1 88 ? -0.585 -4.364 -8.816 1.00 97.31 88 ARG A C 1
ATOM 682 O O . ARG A 1 88 ? -1.403 -4.760 -7.992 1.00 97.31 88 ARG A O 1
ATOM 689 N N . GLU A 1 89 ? -0.128 -5.122 -9.807 1.00 95.81 89 GLU A N 1
ATOM 690 C CA . GLU A 1 89 ? -0.497 -6.529 -9.982 1.00 95.81 89 GLU A CA 1
ATOM 691 C C . GLU A 1 89 ? -0.106 -7.349 -8.754 1.00 95.81 89 GLU A C 1
ATOM 693 O O . GLU A 1 89 ? -0.963 -7.991 -8.146 1.00 95.81 89 GLU A O 1
ATOM 698 N N . PHE A 1 90 ? 1.144 -7.214 -8.303 1.00 96.31 90 PHE A N 1
ATOM 699 C CA . PHE A 1 90 ? 1.634 -7.843 -7.081 1.00 96.31 90 PHE A CA 1
ATOM 700 C C . PHE A 1 90 ? 0.731 -7.545 -5.876 1.00 96.31 90 PHE A C 1
ATOM 702 O O . PHE A 1 90 ? 0.343 -8.452 -5.139 1.00 96.31 90 PHE A O 1
ATOM 709 N N . TYR A 1 91 ? 0.359 -6.280 -5.676 1.00 97.38 91 TYR A N 1
ATOM 710 C CA . TYR A 1 91 ? -0.537 -5.869 -4.599 1.00 97.38 91 TYR A CA 1
ATOM 711 C C . TYR A 1 91 ? -1.928 -6.515 -4.715 1.00 97.38 91 TYR A C 1
ATOM 713 O O . TYR A 1 91 ? -2.453 -7.027 -3.723 1.00 97.38 91 TYR A O 1
ATOM 721 N N . LEU A 1 92 ? -2.514 -6.536 -5.917 1.00 95.00 92 LEU A N 1
ATOM 722 C CA . LEU A 1 92 ? -3.819 -7.155 -6.168 1.00 95.00 92 LEU A CA 1
ATOM 723 C C . LEU A 1 92 ? -3.796 -8.665 -5.899 1.00 95.00 92 LEU A C 1
ATOM 725 O O . LEU A 1 92 ? -4.725 -9.183 -5.281 1.00 95.00 92 LEU A O 1
ATOM 729 N N . GLU A 1 93 ? -2.725 -9.364 -6.268 1.00 94.88 93 GLU A N 1
ATOM 730 C CA . GLU A 1 93 ? -2.564 -10.779 -5.926 1.00 94.88 93 GLU A CA 1
ATOM 731 C C . GLU A 1 93 ? -2.540 -11.017 -4.413 1.00 94.88 93 GLU A C 1
ATOM 733 O O . GLU A 1 93 ? -3.142 -11.976 -3.931 1.00 94.88 93 GLU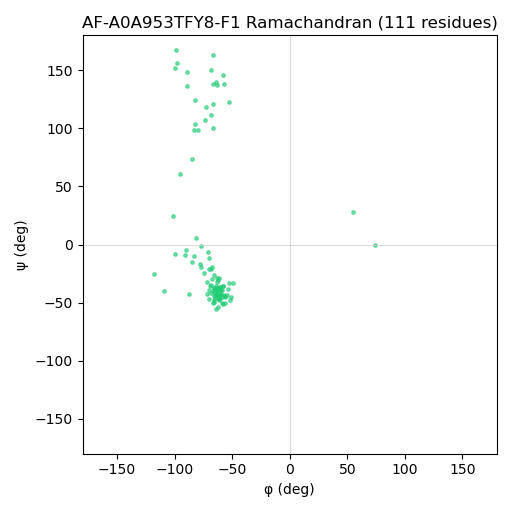 A O 1
ATOM 738 N N . ARG A 1 94 ? -1.866 -10.155 -3.635 1.00 94.94 94 ARG A N 1
ATOM 739 C CA . ARG A 1 94 ? -1.836 -10.290 -2.167 1.00 94.94 94 ARG A CA 1
ATOM 740 C C . ARG A 1 94 ? -3.227 -10.108 -1.555 1.00 94.94 94 ARG A C 1
ATOM 742 O O . ARG A 1 94 ? -3.581 -10.838 -0.629 1.00 94.94 94 ARG A O 1
ATOM 749 N N . ILE A 1 95 ? -4.052 -9.213 -2.108 1.00 92.88 95 ILE A N 1
ATOM 750 C CA . ILE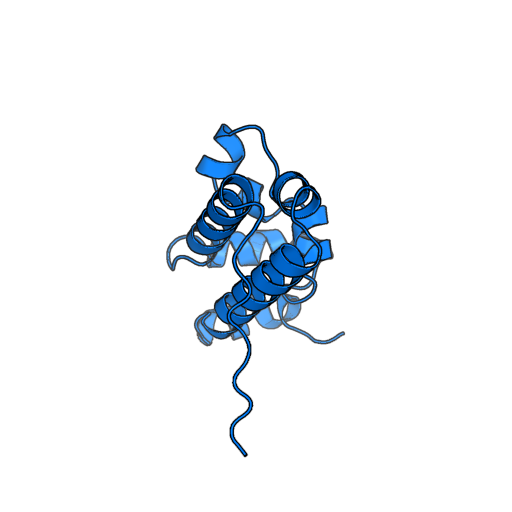 A 1 95 ? -5.472 -9.096 -1.731 1.00 92.88 95 ILE A CA 1
ATOM 751 C C . ILE A 1 95 ? -6.198 -10.418 -1.988 1.00 92.88 95 ILE A C 1
ATOM 753 O O . ILE A 1 95 ? -6.933 -10.893 -1.120 1.00 92.88 95 ILE A O 1
ATOM 757 N N . GLU A 1 96 ? -5.972 -11.031 -3.152 1.00 88.94 96 GLU A N 1
ATOM 758 C CA . GLU A 1 96 ? -6.585 -12.310 -3.523 1.00 88.94 96 GLU A CA 1
ATOM 759 C C . GLU A 1 96 ? -6.049 -13.518 -2.741 1.00 88.94 96 GLU A C 1
ATOM 761 O O . GLU A 1 96 ? -6.646 -14.593 -2.794 1.00 88.94 96 GLU A O 1
ATOM 766 N N . GLN A 1 97 ? -5.014 -13.343 -1.924 1.00 89.25 97 GLN A N 1
ATOM 767 C CA . GLN A 1 97 ? -4.521 -14.361 -0.994 1.00 89.25 97 GLN A CA 1
ATOM 768 C C . GLN A 1 97 ? -5.001 -14.140 0.449 1.00 89.25 97 GLN A C 1
ATOM 770 O O . GLN A 1 97 ? -4.830 -15.015 1.297 1.00 89.25 97 GLN A O 1
ATOM 775 N N . ALA A 1 98 ? -5.655 -13.010 0.750 1.00 86.62 98 ALA A N 1
ATOM 776 C CA . ALA A 1 98 ? -6.185 -12.750 2.086 1.00 86.62 98 ALA A CA 1
ATOM 777 C C . ALA A 1 98 ? -7.269 -13.775 2.472 1.00 86.62 98 ALA A C 1
ATOM 779 O O . ALA A 1 98 ? -8.157 -14.080 1.667 1.00 86.62 98 ALA A O 1
ATOM 780 N N . ALA A 1 99 ? -7.220 -14.262 3.717 1.00 86.00 99 ALA A N 1
ATOM 781 C CA . ALA A 1 99 ? -8.107 -15.310 4.223 1.00 86.00 99 ALA A CA 1
ATOM 782 C C . ALA A 1 99 ? -9.603 -14.934 4.093 1.00 86.00 99 ALA A C 1
ATOM 784 O O . ALA A 1 99 ? -9.974 -13.807 4.441 1.00 86.00 99 ALA A O 1
ATOM 785 N N . PRO A 1 100 ? -10.493 -15.865 3.685 1.00 87.81 100 PRO A N 1
ATOM 786 C CA . PRO A 1 100 ? -11.921 -15.581 3.499 1.00 87.81 100 PRO A CA 1
ATOM 787 C C . PRO A 1 100 ? -12.605 -14.964 4.727 1.00 87.81 100 PRO A C 1
ATOM 789 O O . PRO A 1 100 ? -13.396 -14.034 4.593 1.00 87.81 100 PRO A O 1
ATOM 792 N N . ALA A 1 101 ? -12.240 -15.413 5.933 1.00 90.12 101 ALA A N 1
ATOM 793 C CA . ALA A 1 101 ? -12.783 -14.877 7.182 1.00 90.12 101 ALA A CA 1
ATOM 794 C C . ALA A 1 101 ? -12.475 -13.377 7.371 1.00 90.12 101 ALA A C 1
ATOM 796 O O . ALA A 1 101 ? -13.332 -12.615 7.820 1.00 90.12 101 ALA A O 1
ATOM 797 N N . LEU A 1 102 ? -11.273 -12.930 6.982 1.00 90.88 102 LEU A N 1
ATOM 798 C CA . LEU A 1 102 ? -10.905 -11.513 7.019 1.00 90.88 102 LEU A CA 1
ATOM 799 C C . LEU A 1 102 ? -11.662 -10.712 5.959 1.00 90.88 102 LEU A C 1
ATOM 801 O O . LEU A 1 102 ? -12.110 -9.602 6.248 1.00 90.88 102 LEU A O 1
ATOM 805 N N . ARG A 1 103 ? -11.851 -11.270 4.756 1.00 89.44 103 ARG A N 1
ATOM 806 C CA . ARG A 1 103 ? -12.641 -10.608 3.707 1.00 89.44 103 ARG A CA 1
ATOM 807 C C . ARG A 1 103 ? -14.076 -10.371 4.151 1.00 89.44 103 ARG A C 1
ATOM 809 O O . ARG A 1 103 ? -14.576 -9.268 3.959 1.00 89.44 103 ARG A O 1
ATOM 816 N N . GLU A 1 104 ? -14.705 -11.355 4.790 1.00 91.06 104 GLU A N 1
ATOM 817 C CA . GLU A 1 104 ? -16.072 -11.205 5.297 1.00 91.06 104 GLU A CA 1
ATOM 818 C C . GLU A 1 104 ? -16.140 -10.165 6.424 1.00 91.06 104 GLU A C 1
ATOM 820 O O . GLU A 1 104 ? -16.943 -9.229 6.373 1.00 91.06 104 GLU A O 1
ATOM 825 N N . LYS A 1 105 ? -15.229 -10.250 7.404 1.00 93.31 105 LYS A N 1
ATOM 826 C CA . LYS A 1 105 ? -15.157 -9.292 8.520 1.00 93.31 105 LYS A CA 1
ATOM 827 C C . LYS A 1 105 ? -14.991 -7.848 8.039 1.00 93.31 105 LYS A C 1
ATOM 829 O O . LYS A 1 105 ? -15.664 -6.943 8.535 1.00 93.31 105 LYS A O 1
ATOM 834 N N . TYR A 1 106 ? -14.129 -7.629 7.048 1.00 93.00 106 TYR A N 1
ATOM 835 C CA . TYR A 1 106 ? -13.839 -6.312 6.479 1.00 93.00 106 TYR A CA 1
ATOM 836 C C . TYR A 1 106 ? -14.558 -6.059 5.152 1.00 93.00 106 TYR A C 1
ATOM 838 O O . TYR A 1 106 ? -14.133 -5.199 4.385 1.00 93.00 106 TYR A O 1
ATOM 846 N N . ARG A 1 107 ? -15.689 -6.726 4.877 1.00 90.50 107 ARG A N 1
ATOM 847 C CA . ARG A 1 107 ? -16.368 -6.687 3.566 1.00 90.50 107 ARG A CA 1
ATOM 848 C C . ARG A 1 107 ? -16.593 -5.292 2.987 1.00 90.50 107 ARG A C 1
ATOM 850 O O . ARG A 1 107 ? -16.529 -5.125 1.779 1.00 90.50 107 ARG A O 1
ATOM 857 N N . LYS A 1 108 ? -16.823 -4.267 3.823 1.00 89.69 108 LYS A N 1
ATOM 858 C CA . LYS A 1 108 ? -16.987 -2.867 3.374 1.00 89.69 108 LYS A CA 1
ATOM 859 C C . LYS A 1 108 ? -15.755 -2.361 2.614 1.00 89.69 108 LYS A C 1
ATOM 861 O O . LYS A 1 108 ? -15.904 -1.696 1.596 1.00 89.69 108 LYS A O 1
ATOM 866 N N . VAL A 1 109 ? -14.560 -2.726 3.069 1.00 91.62 109 VAL A N 1
ATOM 867 C CA . VAL A 1 109 ? -13.281 -2.374 2.439 1.00 91.62 109 VAL A CA 1
ATOM 868 C C . VAL A 1 109 ? -13.116 -3.058 1.073 1.00 91.62 109 VAL A C 1
ATOM 870 O O . VAL A 1 109 ? -12.492 -2.492 0.177 1.00 91.62 109 VAL A O 1
ATOM 873 N N . TYR A 1 110 ? -13.713 -4.243 0.905 1.00 89.19 110 TYR A N 1
ATOM 874 C CA . TYR A 1 110 ? -13.642 -5.072 -0.305 1.00 89.19 110 TYR A CA 1
ATOM 875 C C . TYR A 1 110 ? -14.754 -4.809 -1.337 1.00 89.19 110 TYR A C 1
ATOM 877 O O . TYR A 1 110 ? -14.688 -5.360 -2.434 1.00 89.19 110 TYR A O 1
ATOM 885 N N . ARG A 1 111 ? -15.784 -4.009 -1.021 1.00 84.75 111 ARG A N 1
ATOM 886 C CA . ARG A 1 111 ? -16.893 -3.757 -1.960 1.00 84.75 111 ARG A CA 1
ATOM 887 C C . ARG A 1 111 ? -16.423 -3.027 -3.217 1.00 84.75 111 ARG A C 1
ATOM 889 O O . ARG A 1 111 ? -15.660 -2.065 -3.139 1.00 84.75 111 ARG A O 1
ATOM 896 N N . TYR A 1 112 ? -16.976 -3.455 -4.347 1.00 66.06 112 TYR A N 1
ATOM 897 C CA . TYR A 1 112 ? -17.015 -2.691 -5.585 1.00 66.06 112 TYR A CA 1
ATOM 898 C C . TYR A 1 112 ? -18.198 -1.723 -5.487 1.00 66.06 112 TYR A C 1
ATOM 900 O O . TYR A 1 112 ? -19.336 -2.162 -5.624 1.00 66.06 112 TYR A O 1
ATOM 908 N N . TYR A 1 113 ? -17.899 -0.445 -5.229 1.00 53.78 113 TYR A N 1
ATOM 909 C CA . TYR A 1 113 ? -18.844 0.672 -5.043 1.00 53.78 113 TYR A CA 1
ATOM 910 C C . TYR A 1 113 ? -19.569 0.659 -3.675 1.00 53.78 113 TYR A C 1
ATOM 912 O O . TYR A 1 113 ? -20.485 -0.155 -3.435 1.00 53.78 113 TYR A O 1
#

Mean predicted aligned error: 4.74 Å

Nearest PDB structures (foldseek):
  7y6c-assembly2_E  TM=2.980E-01  e=7.323E+00  Edwardsiella piscicida
  1jts-assembly2_T  TM=2.354E-01  e=9.626E+00  Escherichia coli

Secondary structure (DSSP, 8-state):
-------PPPSSHHHHHHHHHHHHHHHSTTTHHHHHHHHHTSS--TT-HHHHHHTTHHHHH-HHHHHTT--HHHHHHHS-HHHHHHHHHHHHHHHHHS-HHHHHHTHHHH---

Sequence (113 aa):
MAFEQAQIDVQKTAEFEQLKAAIERVFAAAAVEGFLKKLQSSDARIRQFEKVLEAQVIESVDATLKKSGKTARQLYATLTVSDQAMMREFYLERIEQAAPALREKYRKVYRYY

Radius of gyration: 14.4 Å; Cα contacts (8 Å, |Δi|>4): 116; chains: 1; bounding box: 35×28×41 Å

Foldseek 3Di:
DDPPDDPDDFDLVVLLVVLLVLLVQCLPPVRVLVLLVLLLVDPAAQLNVVSSQVSQSSCVRDVVCVVVVDTSVRSLVVGDPVSNVVSSVSSVVSVVVRDPVSCVVSVVSHDPD

pLDDT: mean 90.51, std 12.25, range [37.53, 98.06]